Protein AF-A0A382QXK9-F1 (afdb_monomer)

Foldseek 3Di:
DDPVVVCVPDPLNVVLCVQLQLAV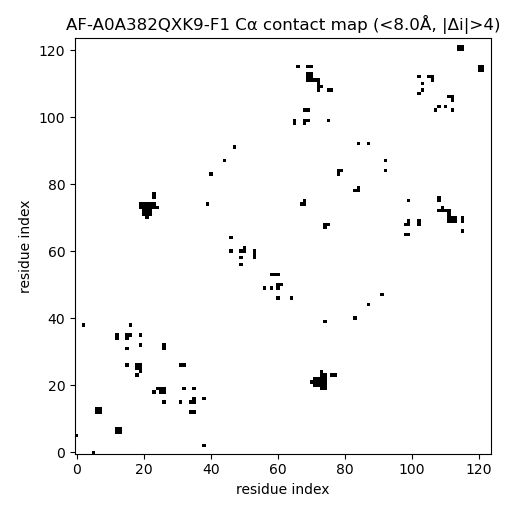VSQPDPVSVVSNCVSLLVLLVVLLVCVVCVVVVVDDSLLVLLLSCQAGLSSLVCLVPDPSLVVDDPVSSVSSVVSNVVSCVVQNSNGHRPCSVPPVSVPD

Mean predicted aligned error: 5.42 Å

Radius of gyration: 14.48 Å; Cα contacts (8 Å, |Δi|>4): 102; chains: 1; bounding box: 34×32×40 Å

Structure (mmCIF, N/CA/C/O backbone):
data_AF-A0A382QXK9-F1
#
_entry.id   AF-A0A382QXK9-F1
#
loop_
_atom_site.group_PDB
_atom_site.id
_atom_site.type_symbol
_atom_site.label_atom_id
_atom_site.label_alt_id
_atom_site.label_comp_id
_atom_site.label_asym_id
_atom_site.label_entity_id
_atom_site.label_seq_id
_atom_site.pdbx_PDB_ins_code
_atom_site.Cartn_x
_atom_site.Cartn_y
_atom_site.Cartn_z
_atom_site.occupancy
_atom_site.B_iso_or_equiv
_atom_site.auth_seq_id
_atom_site.auth_comp_id
_atom_site.auth_asym_id
_atom_site.auth_atom_id
_atom_site.pdbx_PDB_model_num
ATOM 1 N N . GLN A 1 1 ? 18.986 -5.996 10.032 1.00 47.38 1 GLN A N 1
ATOM 2 C CA . GLN A 1 1 ? 18.140 -7.117 10.486 1.00 47.38 1 GLN A CA 1
ATOM 3 C C . GLN A 1 1 ? 16.706 -6.719 10.207 1.00 47.38 1 GLN A C 1
ATOM 5 O O . GLN A 1 1 ? 16.279 -5.673 10.678 1.00 47.38 1 GLN A O 1
ATOM 10 N N . ASP A 1 2 ? 16.082 -7.480 9.312 1.00 58.91 2 ASP A N 1
ATOM 11 C CA . ASP A 1 2 ? 14.942 -7.109 8.471 1.00 58.91 2 ASP A CA 1
ATOM 12 C C . ASP A 1 2 ? 13.683 -6.706 9.229 1.00 58.91 2 ASP A C 1
ATOM 14 O O . ASP A 1 2 ? 13.216 -7.434 10.103 1.00 58.91 2 ASP A O 1
ATOM 18 N N . LEU A 1 3 ? 13.068 -5.601 8.805 1.00 59.59 3 LEU A N 1
ATOM 19 C CA . LEU A 1 3 ? 11.718 -5.230 9.222 1.00 59.59 3 LEU A CA 1
ATOM 20 C C . LEU A 1 3 ? 10.725 -6.371 8.955 1.00 59.59 3 LEU A C 1
ATOM 22 O O . LEU A 1 3 ? 9.893 -6.664 9.806 1.00 59.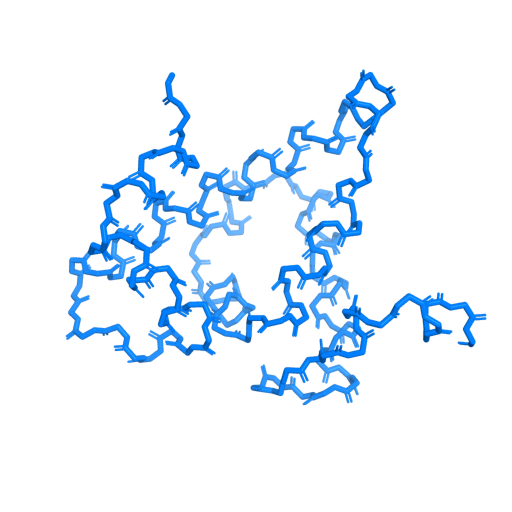59 3 LEU A O 1
ATOM 26 N N . ALA A 1 4 ? 10.875 -7.068 7.824 1.00 62.88 4 ALA A N 1
ATOM 27 C CA . ALA A 1 4 ? 10.088 -8.252 7.490 1.00 62.88 4 ALA A CA 1
ATOM 28 C C . ALA A 1 4 ? 10.255 -9.377 8.528 1.00 62.88 4 ALA A C 1
ATOM 30 O O . ALA A 1 4 ? 9.270 -9.972 8.954 1.00 62.88 4 ALA A O 1
ATOM 31 N N . VAL A 1 5 ? 11.480 -9.622 9.006 1.00 62.25 5 VAL A N 1
ATOM 32 C CA . VAL A 1 5 ? 11.772 -10.619 10.051 1.00 62.25 5 VAL A CA 1
ATOM 33 C C . VAL A 1 5 ? 11.240 -10.163 11.412 1.00 62.25 5 VAL A C 1
ATOM 35 O O . VAL A 1 5 ? 10.733 -10.978 12.178 1.00 62.25 5 VAL A O 1
ATOM 38 N N . ALA A 1 6 ? 11.310 -8.865 11.717 1.00 66.62 6 ALA A N 1
ATOM 39 C CA . ALA A 1 6 ? 10.755 -8.300 12.945 1.00 66.62 6 ALA A CA 1
ATOM 40 C C . ALA A 1 6 ? 9.218 -8.363 12.979 1.00 66.62 6 ALA A C 1
ATOM 42 O O . ALA A 1 6 ? 8.658 -8.649 14.033 1.00 66.62 6 ALA A O 1
ATOM 43 N N . VAL A 1 7 ? 8.544 -8.139 11.845 1.00 61.69 7 VAL A N 1
ATOM 44 C CA . VAL A 1 7 ? 7.085 -8.293 11.711 1.00 61.69 7 VAL A CA 1
ATOM 45 C C . VAL A 1 7 ? 6.689 -9.767 11.765 1.00 61.69 7 VAL A C 1
ATOM 47 O O . VAL A 1 7 ? 5.795 -10.120 12.524 1.00 61.69 7 VAL A O 1
ATOM 50 N N . ALA A 1 8 ? 7.376 -10.639 11.022 1.00 64.31 8 ALA A N 1
ATOM 51 C CA . ALA A 1 8 ? 7.063 -12.068 10.983 1.00 64.31 8 ALA A CA 1
ATOM 52 C C . ALA A 1 8 ? 7.251 -12.758 12.346 1.00 64.31 8 ALA A C 1
ATOM 54 O O . ALA A 1 8 ? 6.484 -13.651 12.695 1.00 64.31 8 ALA A O 1
ATOM 55 N N . ASN A 1 9 ? 8.237 -12.322 13.138 1.00 74.44 9 ASN A N 1
ATOM 56 C CA . ASN A 1 9 ? 8.515 -12.888 14.462 1.00 74.44 9 ASN A CA 1
ATOM 57 C C . ASN A 1 9 ? 7.802 -12.162 15.612 1.00 74.44 9 ASN A C 1
ATOM 59 O O . ASN A 1 9 ? 7.966 -12.549 16.769 1.00 74.44 9 ASN A O 1
ATOM 63 N N . ASN A 1 10 ? 7.025 -11.115 15.325 1.00 83.69 10 ASN A N 1
ATOM 64 C CA . ASN A 1 10 ? 6.228 -10.409 16.319 1.00 83.69 10 ASN A CA 1
ATOM 65 C C . ASN A 1 10 ? 4.745 -10.529 15.962 1.00 83.69 10 ASN A C 1
ATOM 67 O O . ASN A 1 10 ? 4.222 -9.766 15.152 1.00 83.69 10 ASN A O 1
ATOM 71 N N . THR A 1 11 ? 4.064 -11.476 16.609 1.00 84.31 11 THR A N 1
ATOM 72 C CA . THR A 1 11 ? 2.641 -11.766 16.384 1.00 84.31 11 THR A CA 1
ATOM 73 C C . THR A 1 11 ? 1.756 -10.525 16.525 1.00 84.31 11 THR A C 1
ATOM 75 O O . THR A 1 11 ? 0.827 -10.362 15.745 1.00 84.31 11 THR A O 1
ATOM 78 N N . GLU A 1 12 ? 2.069 -9.616 17.456 1.00 88.31 12 GLU A N 1
ATOM 79 C CA . GLU A 1 12 ? 1.321 -8.363 17.640 1.00 88.31 12 GLU A CA 1
ATOM 80 C C . GLU A 1 12 ? 1.480 -7.434 16.425 1.00 88.31 12 GLU A C 1
ATOM 82 O O . GLU A 1 12 ? 0.508 -6.862 15.941 1.00 88.31 12 GLU A O 1
ATOM 87 N N . LEU A 1 13 ? 2.699 -7.287 15.894 1.00 87.88 13 LEU A N 1
ATOM 88 C CA . LEU A 1 13 ? 2.933 -6.458 14.706 1.00 87.88 13 LEU A CA 1
ATOM 89 C C . LEU A 1 13 ? 2.346 -7.081 13.439 1.00 87.88 13 LEU A C 1
ATOM 91 O O . LEU A 1 13 ? 1.856 -6.350 12.580 1.00 87.88 13 LEU A O 1
ATOM 95 N N . SER A 1 14 ? 2.387 -8.409 13.328 1.00 87.75 14 SER A N 1
ATOM 96 C CA . SER A 1 14 ? 1.754 -9.140 12.230 1.00 87.75 14 SER A CA 1
ATOM 97 C C . SER A 1 14 ? 0.233 -8.952 12.238 1.00 87.75 14 SER A C 1
ATOM 99 O O . SER A 1 14 ? -0.333 -8.627 11.194 1.00 87.75 14 SER A O 1
ATOM 101 N N . ASP A 1 15 ? -0.405 -9.054 13.409 1.00 92.19 15 ASP A N 1
ATOM 102 C CA . ASP A 1 15 ? -1.842 -8.813 13.578 1.00 92.19 15 ASP A CA 1
ATOM 103 C C . ASP A 1 15 ? -2.224 -7.369 13.219 1.00 92.19 15 ASP A C 1
ATOM 105 O O . ASP A 1 15 ? -3.089 -7.152 12.372 1.00 92.19 15 ASP A O 1
ATOM 109 N N . ILE A 1 16 ? -1.503 -6.375 13.752 1.00 93.50 16 ILE A N 1
ATOM 110 C CA . ILE A 1 16 ? -1.729 -4.955 13.430 1.00 93.50 16 ILE A CA 1
ATOM 111 C C . ILE A 1 16 ? -1.605 -4.696 11.924 1.00 93.50 16 ILE A C 1
ATOM 113 O O . ILE A 1 16 ? -2.429 -3.980 11.354 1.00 93.50 16 ILE A O 1
ATOM 117 N N . ASN A 1 17 ? -0.579 -5.253 11.271 1.00 92.38 17 ASN A N 1
ATOM 118 C CA . ASN A 1 17 ? -0.374 -5.064 9.835 1.00 92.38 17 ASN A CA 1
ATOM 119 C C . ASN A 1 17 ? -1.480 -5.726 9.003 1.00 92.38 17 ASN A C 1
ATOM 121 O O . ASN A 1 17 ? -1.921 -5.141 8.017 1.00 92.38 17 ASN A O 1
ATOM 125 N N . SER A 1 18 ? -1.937 -6.913 9.411 1.00 92.62 18 SER A N 1
ATOM 126 C CA . SER A 1 18 ? -3.038 -7.623 8.757 1.00 92.62 18 SER A CA 1
ATOM 127 C C . SER A 1 18 ? -4.349 -6.844 8.882 1.00 92.62 18 SER A C 1
ATOM 129 O O . SER A 1 18 ? -4.933 -6.446 7.873 1.00 92.62 18 SER A O 1
ATOM 131 N N . ARG A 1 19 ? -4.765 -6.528 10.118 1.00 95.38 19 ARG A N 1
ATOM 132 C CA . ARG A 1 19 ? -6.015 -5.804 10.397 1.00 95.38 19 ARG A CA 1
ATOM 133 C C . ARG A 1 19 ? -6.027 -4.434 9.734 1.00 95.38 19 ARG A C 1
ATOM 135 O O . ARG A 1 19 ? -6.916 -4.155 8.941 1.00 95.38 19 ARG A O 1
ATOM 142 N N . GLY A 1 20 ? -4.990 -3.624 9.963 1.00 94.19 20 GLY A N 1
ATOM 143 C CA . GLY A 1 20 ? -4.881 -2.293 9.362 1.00 94.19 20 GLY A CA 1
ATOM 144 C C . GLY A 1 20 ? -4.746 -2.317 7.838 1.00 94.19 20 GLY A C 1
ATOM 145 O O . GLY A 1 20 ? -5.128 -1.356 7.172 1.00 94.19 20 GLY A O 1
ATOM 146 N N . GLY A 1 21 ? -4.219 -3.411 7.280 1.00 95.06 21 GLY A N 1
ATOM 147 C CA . GLY A 1 21 ? -4.135 -3.609 5.841 1.00 95.06 21 GLY A CA 1
ATOM 148 C C . GLY A 1 21 ? -5.498 -3.878 5.210 1.00 95.06 21 GLY A C 1
ATOM 149 O O . GLY A 1 21 ? -5.808 -3.304 4.170 1.00 95.06 21 GLY A O 1
ATOM 150 N N . HIS A 1 22 ? -6.330 -4.699 5.848 1.00 94.94 22 HIS A N 1
ATOM 151 C CA . HIS A 1 22 ? -7.692 -4.956 5.383 1.00 94.94 22 HIS A CA 1
ATOM 152 C C . HIS A 1 22 ? -8.624 -3.771 5.652 1.00 94.94 22 HIS A C 1
ATOM 154 O O . HIS A 1 22 ? -9.274 -3.299 4.725 1.00 94.94 22 HIS A O 1
ATOM 160 N N . ASP A 1 23 ? -8.627 -3.241 6.873 1.00 92.94 23 ASP A N 1
ATOM 161 C CA . ASP A 1 23 ? -9.409 -2.070 7.263 1.00 92.94 23 ASP A CA 1
ATOM 162 C C . ASP A 1 23 ? -8.645 -1.219 8.291 1.00 92.94 23 ASP A C 1
ATOM 164 O O . ASP A 1 23 ? -8.462 -1.585 9.452 1.00 92.94 23 ASP A O 1
ATOM 168 N N . PHE A 1 24 ? -8.227 -0.019 7.885 1.00 88.62 24 PHE A N 1
ATOM 169 C CA . PHE A 1 24 ? -7.535 0.914 8.776 1.00 88.62 24 PHE A CA 1
ATOM 170 C C . PHE A 1 24 ? -8.407 1.383 9.960 1.00 88.62 24 PHE A C 1
ATOM 172 O O . PHE A 1 24 ? -7.883 1.823 10.994 1.00 88.62 24 PHE A O 1
ATOM 179 N N . ALA A 1 25 ? -9.735 1.316 9.835 1.00 89.00 25 ALA A N 1
ATOM 180 C CA . ALA A 1 25 ? -10.647 1.634 10.927 1.00 89.00 25 ALA A CA 1
ATOM 181 C C . ALA A 1 25 ? -10.620 0.573 12.040 1.00 89.00 25 ALA A C 1
ATOM 183 O O . ALA A 1 25 ? -10.879 0.932 13.188 1.00 89.00 25 ALA A O 1
ATOM 184 N N . ASP A 1 26 ? -10.214 -0.666 11.737 1.00 92.06 26 ASP A N 1
ATOM 185 C CA . ASP A 1 26 ? -10.155 -1.777 12.695 1.00 92.06 26 ASP A CA 1
ATOM 186 C C . ASP A 1 26 ? -9.026 -1.616 13.735 1.00 92.06 26 ASP A C 1
ATOM 188 O O . ASP A 1 26 ? -9.025 -2.268 14.778 1.00 92.06 26 ASP A O 1
ATOM 192 N N . LEU A 1 27 ? -8.068 -0.703 13.519 1.00 91.38 27 LEU A N 1
ATOM 193 C CA . LEU A 1 27 ? -7.010 -0.409 14.494 1.00 91.38 27 LEU A CA 1
ATOM 194 C C . LEU A 1 27 ? -7.577 0.261 15.760 1.00 91.38 27 LEU A C 1
ATOM 196 O O . LEU A 1 27 ? -8.084 1.391 15.719 1.00 91.38 27 LEU A O 1
ATOM 200 N N . ASN A 1 28 ? -7.417 -0.415 16.905 1.00 86.88 28 ASN A N 1
ATOM 201 C CA . ASN A 1 28 ? -8.175 -0.168 18.140 1.00 86.88 28 ASN A CA 1
ATOM 202 C C . ASN A 1 28 ? -7.764 1.114 18.874 1.00 86.88 28 ASN A C 1
ATOM 204 O O . ASN A 1 28 ? -8.499 1.623 19.721 1.00 86.88 28 ASN A O 1
ATOM 208 N N . ASN A 1 29 ? -6.547 1.607 18.634 1.00 90.38 29 ASN A N 1
ATOM 209 C CA . ASN A 1 29 ? -5.979 2.728 19.377 1.00 90.38 29 ASN A CA 1
ATOM 210 C C . ASN A 1 29 ? -4.855 3.436 18.602 1.00 90.38 29 ASN A C 1
ATOM 212 O O . ASN A 1 29 ? -4.362 2.968 17.575 1.00 90.38 29 ASN A O 1
ATOM 216 N N . GLN A 1 30 ? -4.414 4.580 19.132 1.00 89.12 30 GLN A N 1
ATOM 217 C CA . GLN A 1 30 ? -3.369 5.395 18.512 1.00 89.12 30 GLN A CA 1
ATOM 218 C C . GLN A 1 30 ? -2.004 4.688 18.440 1.00 89.12 30 GLN A C 1
ATOM 220 O O . GLN A 1 30 ? -1.237 4.944 17.515 1.00 89.12 30 GLN A O 1
ATOM 225 N N . SER A 1 31 ? -1.690 3.794 19.383 1.00 92.00 31 SER A N 1
ATOM 226 C CA . SER A 1 31 ? -0.430 3.035 19.375 1.00 92.00 31 SER A CA 1
ATOM 227 C C . SER A 1 31 ? -0.375 2.070 18.188 1.00 92.00 31 SER A C 1
ATOM 229 O O . SER A 1 31 ? 0.619 2.051 17.461 1.00 92.00 31 SER A O 1
ATOM 231 N N . GLU A 1 32 ? -1.462 1.338 17.926 1.00 93.75 32 GLU A N 1
ATOM 232 C CA . GLU A 1 32 ? -1.589 0.463 16.751 1.00 93.75 32 GLU A CA 1
ATOM 233 C C . GLU A 1 32 ? -1.469 1.259 15.449 1.00 93.75 32 GLU A C 1
ATOM 235 O O . GLU A 1 32 ? -0.690 0.885 14.573 1.00 93.75 32 GLU A O 1
ATOM 240 N N . ARG A 1 33 ? -2.140 2.416 15.354 1.00 91.19 33 ARG A N 1
ATOM 241 C CA . ARG A 1 33 ? -2.048 3.311 14.185 1.00 91.19 33 ARG A CA 1
ATOM 242 C C . ARG A 1 33 ? -0.623 3.811 13.942 1.00 91.19 33 ARG A C 1
ATOM 244 O O . ARG A 1 33 ? -0.177 3.850 12.799 1.00 91.19 33 ARG A O 1
ATOM 251 N N . ILE A 1 34 ? 0.119 4.159 14.997 1.00 90.31 34 ILE A N 1
ATOM 252 C CA . ILE A 1 34 ? 1.531 4.568 14.889 1.00 90.31 34 ILE A CA 1
ATOM 253 C C . ILE A 1 34 ? 2.405 3.403 14.415 1.00 90.31 34 ILE A C 1
ATOM 255 O O . ILE A 1 34 ? 3.288 3.605 13.578 1.00 90.31 34 ILE A O 1
ATOM 259 N N . ARG A 1 35 ? 2.186 2.194 14.943 1.00 91.75 35 ARG A N 1
ATOM 260 C CA . ARG A 1 35 ? 2.928 0.995 14.526 1.00 91.75 35 ARG A CA 1
ATOM 261 C C . ARG A 1 35 ? 2.649 0.671 13.061 1.00 91.75 35 ARG A C 1
ATOM 263 O O . ARG A 1 35 ? 3.603 0.538 12.302 1.00 91.75 35 ARG A O 1
ATOM 270 N N . PHE A 1 36 ? 1.380 0.654 12.658 1.00 93.75 36 PHE A N 1
ATOM 271 C CA . PHE A 1 36 ? 0.971 0.468 11.267 1.00 93.75 36 PHE A CA 1
ATOM 272 C C . PHE A 1 36 ? 1.607 1.514 10.345 1.00 93.75 36 PHE A C 1
ATOM 274 O O . PHE A 1 36 ? 2.243 1.147 9.363 1.00 93.75 36 PHE A O 1
ATOM 281 N N . ASN A 1 37 ? 1.540 2.802 10.710 1.00 91.88 37 ASN A N 1
ATOM 282 C CA . ASN A 1 37 ? 2.170 3.881 9.946 1.00 91.88 37 ASN A CA 1
ATOM 283 C C . ASN A 1 37 ? 3.671 3.634 9.739 1.00 91.88 37 ASN A C 1
ATOM 285 O O . ASN A 1 37 ? 4.162 3.722 8.623 1.00 91.88 37 ASN A O 1
ATOM 289 N N . ARG A 1 38 ? 4.411 3.276 10.796 1.00 90.38 38 ARG A N 1
ATOM 290 C CA . ARG A 1 38 ? 5.855 3.005 10.682 1.00 90.38 38 ARG A CA 1
ATOM 291 C C . ARG A 1 38 ? 6.159 1.832 9.751 1.00 90.38 38 ARG A C 1
ATOM 293 O O . ARG A 1 38 ? 7.115 1.918 8.985 1.00 90.38 38 ARG A O 1
ATOM 300 N N . LEU A 1 39 ? 5.366 0.762 9.821 1.00 91.25 39 LEU A N 1
ATOM 301 C CA . LEU A 1 39 ? 5.511 -0.397 8.936 1.00 91.25 39 LEU A CA 1
ATOM 302 C C . LEU A 1 39 ? 5.229 -0.012 7.484 1.00 91.25 39 LEU A C 1
ATOM 304 O O . LEU A 1 39 ? 6.063 -0.245 6.614 1.00 91.25 39 LEU A O 1
ATOM 308 N N . PHE A 1 40 ? 4.095 0.643 7.250 1.00 93.88 40 PHE A N 1
ATOM 309 C CA . PHE A 1 40 ? 3.680 1.070 5.923 1.00 93.88 40 PHE A CA 1
ATOM 310 C C . PHE A 1 40 ? 4.659 2.085 5.313 1.00 93.88 40 PHE A C 1
ATOM 312 O O . PHE A 1 40 ? 5.038 1.964 4.154 1.00 93.88 40 PHE A O 1
ATOM 319 N N . ALA A 1 41 ? 5.159 3.039 6.102 1.00 91.81 41 ALA A N 1
ATOM 320 C CA . ALA A 1 41 ? 6.152 4.015 5.656 1.00 91.81 41 ALA A CA 1
ATOM 321 C C . ALA A 1 41 ? 7.470 3.383 5.216 1.00 91.81 41 ALA A C 1
ATOM 323 O O . ALA A 1 41 ? 8.048 3.782 4.200 1.00 91.81 41 ALA A O 1
ATOM 324 N N . ALA A 1 42 ? 7.929 2.376 5.952 1.00 90.50 42 ALA A N 1
ATOM 325 C CA . ALA A 1 42 ? 9.102 1.621 5.555 1.00 90.50 42 ALA A CA 1
ATOM 326 C C . ALA A 1 42 ? 8.845 0.792 4.285 1.00 90.50 42 ALA A C 1
ATOM 328 O O . ALA A 1 42 ? 9.700 0.781 3.406 1.00 90.50 42 ALA A O 1
ATOM 329 N N . GLU A 1 43 ? 7.673 0.163 4.146 1.00 91.69 43 GLU A N 1
ATOM 330 C CA . GLU A 1 43 ? 7.292 -0.580 2.934 1.00 91.69 43 GLU A CA 1
ATOM 331 C C . GLU A 1 43 ? 7.271 0.320 1.690 1.00 91.69 43 GLU A C 1
ATOM 333 O O . GLU A 1 43 ? 7.853 -0.037 0.665 1.00 91.69 43 GLU A O 1
ATOM 338 N N . MET A 1 44 ? 6.685 1.516 1.789 1.00 94.00 44 MET A N 1
ATOM 339 C CA . MET A 1 44 ? 6.654 2.478 0.681 1.00 94.00 44 MET A CA 1
ATOM 340 C C . MET A 1 44 ? 8.052 2.985 0.318 1.00 94.00 44 MET A C 1
ATOM 342 O O . MET A 1 44 ? 8.394 3.057 -0.859 1.00 94.00 44 MET A O 1
ATOM 346 N N . SER A 1 45 ? 8.888 3.275 1.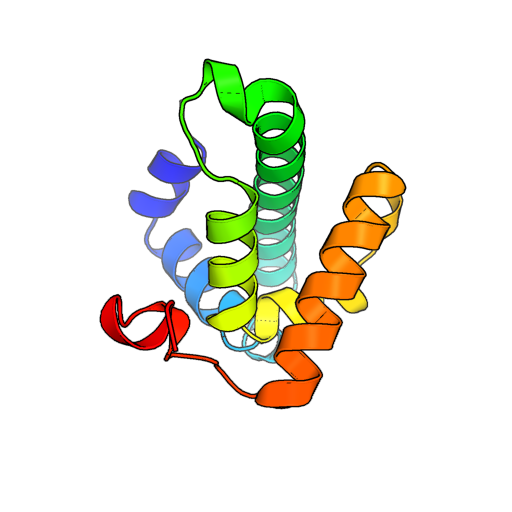320 1.00 91.19 45 SER A N 1
ATOM 347 C CA . SER A 1 45 ? 10.274 3.706 1.091 1.00 91.19 45 SER A CA 1
ATOM 348 C C . SER A 1 45 ? 11.103 2.610 0.415 1.00 91.19 45 SER A C 1
ATOM 350 O O . SER A 1 45 ? 11.843 2.879 -0.528 1.00 91.19 45 SER A O 1
ATOM 352 N N . LEU A 1 46 ? 10.955 1.359 0.864 1.00 90.25 46 LEU A N 1
ATOM 353 C CA . LEU A 1 46 ? 11.619 0.204 0.256 1.00 90.25 46 LEU A CA 1
ATOM 354 C C . LEU A 1 46 ? 11.111 -0.059 -1.162 1.00 90.25 46 LEU A C 1
ATOM 356 O O . LEU A 1 46 ? 11.913 -0.390 -2.027 1.00 90.25 46 LEU A O 1
ATOM 360 N N . SER A 1 47 ? 9.815 0.130 -1.411 1.00 91.94 47 SER A N 1
ATOM 361 C CA . SER A 1 47 ? 9.234 -0.011 -2.748 1.00 91.94 47 SER A CA 1
ATOM 362 C C . SER A 1 47 ? 9.783 1.040 -3.710 1.00 91.94 47 SER A C 1
ATOM 364 O O . SER A 1 47 ? 10.124 0.696 -4.837 1.00 91.94 47 SER A O 1
ATOM 366 N N . ASN A 1 48 ? 9.949 2.290 -3.263 1.00 92.00 48 ASN A N 1
ATOM 367 C CA . ASN A 1 48 ? 10.606 3.326 -4.062 1.00 92.00 48 ASN A CA 1
ATOM 368 C C . ASN A 1 48 ? 12.051 2.939 -4.412 1.00 92.00 48 ASN A C 1
ATOM 370 O O . ASN A 1 48 ? 12.429 2.949 -5.578 1.00 92.00 48 ASN A O 1
ATOM 374 N N . ILE A 1 49 ? 12.840 2.517 -3.417 1.00 90.38 49 ILE A N 1
ATOM 375 C CA . ILE A 1 49 ? 14.219 2.056 -3.648 1.00 90.38 49 ILE A CA 1
ATOM 376 C C . ILE A 1 49 ? 14.230 0.861 -4.613 1.00 90.38 49 ILE A C 1
ATOM 378 O O . ILE A 1 49 ? 15.042 0.808 -5.530 1.00 90.38 49 ILE A O 1
ATOM 382 N N . ALA A 1 50 ? 13.320 -0.098 -4.449 1.00 89.12 50 ALA A N 1
ATOM 383 C CA . ALA A 1 50 ? 13.249 -1.260 -5.326 1.00 89.12 50 ALA A CA 1
ATOM 384 C C . ALA A 1 50 ? 12.929 -0.877 -6.779 1.00 89.12 50 ALA A C 1
ATOM 386 O O . ALA A 1 50 ? 13.444 -1.531 -7.680 1.00 89.12 50 ALA A O 1
ATOM 387 N N . GLN A 1 51 ? 12.150 0.185 -7.019 1.00 88.25 51 GLN A N 1
ATOM 388 C CA . GLN A 1 51 ? 11.933 0.719 -8.369 1.00 88.25 51 GLN A CA 1
ATOM 389 C C . GLN A 1 51 ? 13.216 1.281 -8.988 1.00 88.25 51 GLN A C 1
ATOM 391 O O . GLN A 1 51 ? 13.485 1.017 -10.156 1.00 88.25 51 GLN A O 1
ATOM 396 N N . GLU A 1 52 ? 14.044 1.981 -8.213 1.00 87.94 52 GLU A N 1
ATOM 397 C CA . GLU A 1 52 ? 15.323 2.530 -8.694 1.00 87.94 52 GLU A CA 1
ATOM 398 C C . GLU A 1 52 ? 16.355 1.438 -9.037 1.00 87.94 52 GLU A C 1
ATOM 400 O O . GLU A 1 52 ? 17.223 1.643 -9.886 1.00 87.94 52 GLU A O 1
ATOM 405 N N . TYR A 1 53 ? 16.258 0.265 -8.401 1.00 87.62 53 TYR A N 1
ATOM 406 C CA . TYR A 1 53 ? 17.216 -0.839 -8.542 1.00 87.62 53 TYR A CA 1
ATOM 407 C C 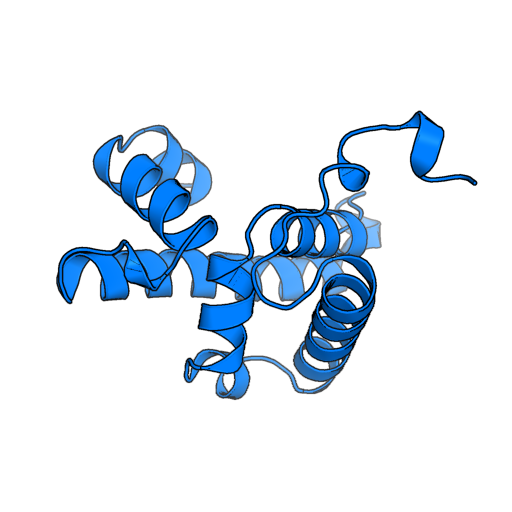. TYR A 1 53 ? 16.602 -2.132 -9.102 1.00 87.62 53 TYR A C 1
ATOM 409 O O . TYR A 1 53 ? 17.194 -3.201 -8.938 1.00 87.62 53 TYR A O 1
ATOM 417 N N . ALA A 1 54 ? 15.443 -2.064 -9.762 1.00 86.06 54 ALA A N 1
ATOM 418 C CA . ALA A 1 54 ? 14.680 -3.241 -10.194 1.00 86.06 54 ALA A CA 1
ATOM 419 C C . ALA A 1 54 ? 15.519 -4.220 -11.037 1.00 86.06 54 ALA A C 1
ATOM 421 O O . ALA A 1 54 ? 15.563 -5.417 -10.739 1.00 86.06 54 ALA A O 1
ATOM 422 N N . ASP A 1 55 ? 16.273 -3.693 -12.009 1.00 84.31 55 ASP A N 1
ATOM 423 C CA . ASP A 1 55 ? 17.157 -4.475 -12.885 1.00 84.31 55 ASP A CA 1
ATOM 424 C C . ASP A 1 55 ? 18.249 -5.216 -12.107 1.00 84.31 55 ASP A C 1
ATOM 426 O O . ASP A 1 55 ? 18.564 -6.369 -12.402 1.00 84.31 55 ASP A O 1
ATOM 430 N N . LEU A 1 56 ? 18.821 -4.554 -11.098 1.00 88.62 56 LEU A N 1
ATOM 431 C CA . LEU A 1 56 ? 19.890 -5.105 -10.269 1.00 88.62 56 LEU A CA 1
ATOM 432 C C . LEU A 1 56 ? 19.362 -6.162 -9.294 1.00 88.62 56 LEU A C 1
ATOM 434 O O . LEU A 1 56 ? 20.041 -7.146 -9.012 1.00 88.62 56 LEU A O 1
ATOM 438 N N . LEU A 1 57 ? 18.169 -5.933 -8.748 1.00 80.94 57 LEU A N 1
ATOM 439 C CA . LEU A 1 57 ? 17.543 -6.809 -7.763 1.00 80.94 57 LEU A CA 1
ATOM 440 C C . LEU A 1 57 ? 16.819 -7.996 -8.410 1.00 80.94 57 LEU A C 1
ATOM 442 O O . LEU A 1 57 ? 16.467 -8.935 -7.700 1.00 80.94 57 LEU A O 1
ATOM 446 N N . HIS A 1 58 ? 16.619 -7.971 -9.732 1.00 84.88 58 HIS A N 1
ATOM 447 C CA . HIS A 1 58 ? 15.831 -8.960 -10.470 1.00 84.88 58 HIS A CA 1
ATOM 448 C C . HIS A 1 58 ? 14.433 -9.160 -9.862 1.00 84.88 58 HIS A C 1
ATOM 450 O O . HIS A 1 58 ? 13.942 -10.283 -9.739 1.00 84.88 58 HIS A O 1
ATOM 456 N N . VAL A 1 59 ? 13.803 -8.055 -9.456 1.00 83.06 59 VAL A N 1
ATOM 457 C CA . VAL A 1 59 ? 12.447 -8.030 -8.895 1.00 83.06 59 VAL A CA 1
ATOM 458 C C . VAL A 1 59 ? 11.540 -7.161 -9.752 1.00 83.06 59 VAL A C 1
ATOM 460 O O . VAL A 1 59 ? 12.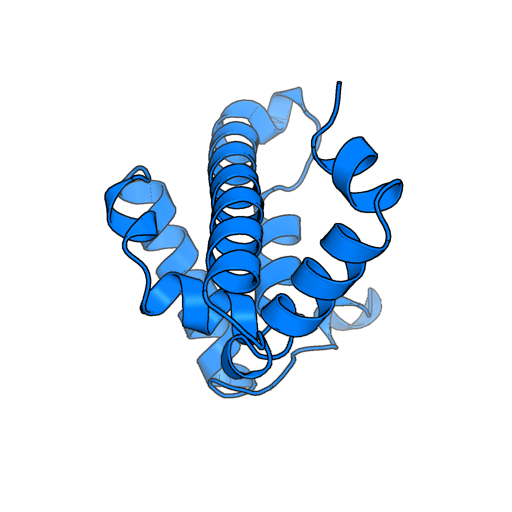006 -6.240 -10.416 1.00 83.06 59 VAL A O 1
ATOM 463 N N . ASP A 1 60 ? 10.240 -7.441 -9.697 1.00 88.62 60 ASP A N 1
ATOM 464 C CA . ASP A 1 60 ? 9.200 -6.581 -10.257 1.00 88.62 60 ASP A CA 1
ATOM 465 C C . ASP A 1 60 ? 8.523 -5.802 -9.109 1.00 88.62 60 ASP A C 1
ATOM 467 O O . ASP A 1 60 ? 7.582 -6.300 -8.474 1.00 88.62 60 ASP A O 1
ATOM 471 N N . PRO A 1 61 ? 9.044 -4.610 -8.761 1.00 87.88 61 PRO A N 1
ATOM 472 C CA . PRO A 1 61 ? 8.524 -3.820 -7.650 1.00 87.88 61 PRO A CA 1
ATOM 473 C C . PRO A 1 61 ? 7.138 -3.246 -7.953 1.00 87.88 61 PRO A C 1
ATOM 475 O O . PRO A 1 61 ? 6.360 -3.023 -7.025 1.00 87.88 61 PRO A O 1
ATOM 478 N N . ASP A 1 62 ? 6.809 -3.039 -9.230 1.00 91.12 62 ASP A N 1
ATOM 479 C CA . ASP A 1 62 ? 5.503 -2.539 -9.648 1.00 91.12 62 ASP A CA 1
ATOM 480 C C . ASP A 1 62 ? 4.429 -3.601 -9.413 1.00 91.12 62 ASP A C 1
ATOM 482 O O . ASP A 1 62 ? 3.396 -3.313 -8.801 1.00 91.12 62 ASP A O 1
ATOM 486 N N . LEU A 1 63 ? 4.702 -4.851 -9.791 1.00 90.62 63 LEU A N 1
ATOM 487 C CA . LEU A 1 63 ? 3.817 -5.975 -9.505 1.00 90.62 63 LEU A CA 1
ATOM 488 C C . LEU A 1 63 ? 3.614 -6.182 -7.999 1.00 90.62 63 LEU A C 1
ATOM 490 O O . LEU A 1 63 ? 2.479 -6.379 -7.553 1.00 90.62 63 LEU A O 1
ATOM 494 N N . ALA A 1 64 ? 4.690 -6.136 -7.208 1.00 90.31 64 ALA A N 1
ATOM 495 C CA . ALA A 1 64 ? 4.609 -6.313 -5.758 1.00 90.31 64 ALA A CA 1
ATOM 496 C C . ALA A 1 64 ? 3.747 -5.221 -5.102 1.00 90.31 64 ALA A C 1
ATOM 498 O O . ALA A 1 64 ? 2.857 -5.520 -4.300 1.00 90.31 64 ALA A O 1
ATOM 499 N N . LEU A 1 65 ? 3.964 -3.962 -5.490 1.00 93.44 65 LEU A N 1
ATOM 500 C CA . LEU A 1 65 ? 3.242 -2.819 -4.944 1.00 93.44 65 LEU A CA 1
ATOM 501 C C . LEU A 1 65 ? 1.767 -2.808 -5.373 1.00 93.44 65 LEU A C 1
ATOM 503 O O . LEU A 1 65 ? 0.885 -2.621 -4.534 1.00 93.44 65 LEU A O 1
ATOM 507 N N . ARG A 1 66 ? 1.479 -3.092 -6.651 1.00 95.12 66 ARG A N 1
ATOM 508 C CA . ARG A 1 66 ? 0.103 -3.250 -7.155 1.00 95.12 66 ARG A CA 1
ATOM 509 C C . ARG A 1 66 ? -0.635 -4.369 -6.423 1.00 95.12 66 ARG A C 1
ATOM 511 O O . ARG A 1 66 ? -1.757 -4.160 -5.973 1.00 95.12 66 ARG A O 1
ATOM 518 N N . THR A 1 67 ? 0.012 -5.520 -6.230 1.00 94.00 67 THR A N 1
ATOM 519 C CA . THR A 1 67 ? -0.562 -6.656 -5.484 1.00 94.00 67 THR A CA 1
ATOM 520 C C . THR A 1 67 ? -0.881 -6.267 -4.038 1.00 94.00 67 THR A C 1
ATOM 522 O O . THR A 1 67 ? -1.955 -6.586 -3.532 1.00 94.00 67 THR A O 1
ATOM 525 N N . SER A 1 68 ? 0.023 -5.534 -3.382 1.00 94.25 68 SER A N 1
ATOM 526 C CA . SER A 1 68 ? -0.179 -5.016 -2.025 1.00 94.25 68 SER A CA 1
AT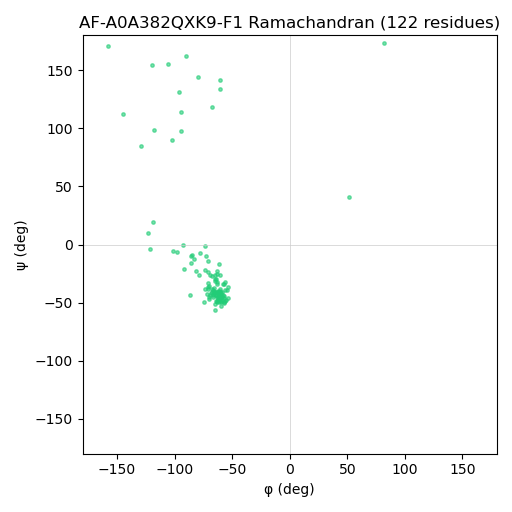OM 527 C C . SER A 1 68 ? -1.434 -4.138 -1.940 1.00 94.25 68 SER A C 1
ATOM 529 O O . SER A 1 68 ? -2.306 -4.379 -1.107 1.00 94.25 68 SER A O 1
ATOM 531 N N . PHE A 1 69 ? -1.598 -3.170 -2.845 1.00 96.94 69 PHE A N 1
ATOM 532 C CA . PHE A 1 69 ? -2.778 -2.299 -2.840 1.00 96.94 69 PHE A CA 1
ATOM 533 C C . PHE A 1 69 ? -4.075 -2.999 -3.262 1.00 96.94 69 PHE A C 1
ATOM 535 O O . PHE A 1 69 ? -5.137 -2.673 -2.726 1.00 96.94 69 PHE A O 1
ATOM 542 N N . ALA A 1 70 ? -3.993 -3.972 -4.171 1.00 96.56 70 ALA A N 1
ATOM 543 C CA . ALA A 1 70 ? -5.128 -4.772 -4.626 1.00 96.56 70 ALA A CA 1
ATOM 544 C C . ALA A 1 70 ? -5.728 -5.614 -3.492 1.00 96.56 70 ALA A C 1
ATOM 546 O O . ALA A 1 70 ? -6.947 -5.657 -3.313 1.00 96.56 70 ALA A O 1
ATOM 547 N N . LEU A 1 71 ? -4.869 -6.240 -2.683 1.00 95.75 71 LEU A N 1
ATOM 548 C CA . LEU A 1 71 ? -5.292 -7.144 -1.614 1.00 95.75 71 LEU A CA 1
ATOM 549 C C . LEU A 1 71 ? -5.724 -6.426 -0.329 1.00 95.75 71 LEU A C 1
ATOM 551 O O . LEU A 1 71 ? -6.469 -6.997 0.465 1.00 95.75 71 LEU A O 1
ATOM 555 N N . PHE A 1 72 ? -5.262 -5.195 -0.110 1.00 96.69 72 PHE A N 1
ATOM 556 C CA . PHE A 1 72 ? -5.367 -4.526 1.186 1.00 96.69 72 PHE A CA 1
ATOM 557 C C . PHE A 1 72 ? -5.982 -3.114 1.055 1.00 96.69 72 PHE A C 1
ATOM 559 O O . PHE A 1 72 ? -5.248 -2.122 0.968 1.00 96.69 72 PHE A O 1
ATOM 566 N N . PRO A 1 73 ? -7.328 -2.986 1.040 1.00 97.00 73 PRO A N 1
ATOM 567 C CA . PRO A 1 73 ? -8.024 -1.693 0.945 1.00 97.00 73 PRO A CA 1
ATOM 568 C C . PRO A 1 73 ? -7.634 -0.691 2.040 1.00 97.00 73 PRO A C 1
ATOM 570 O O . PRO A 1 73 ? -7.417 0.489 1.757 1.00 97.00 73 PRO A O 1
ATOM 573 N N . GLY A 1 74 ? -7.439 -1.154 3.277 1.00 96.50 74 GLY A N 1
ATOM 574 C CA . GLY A 1 74 ? -6.952 -0.332 4.386 1.00 96.50 74 GLY A CA 1
ATOM 575 C C . GLY A 1 74 ? -5.614 0.361 4.100 1.00 96.50 74 GLY A C 1
ATOM 576 O O . GLY A 1 74 ? -5.423 1.506 4.515 1.00 96.50 74 GLY A O 1
ATOM 577 N N . ARG A 1 75 ? -4.721 -0.255 3.307 1.00 96.19 75 ARG A N 1
ATOM 578 C CA . ARG A 1 75 ? -3.467 0.384 2.855 1.00 96.19 75 ARG A CA 1
ATOM 579 C C . ARG A 1 75 ? -3.718 1.533 1.886 1.00 96.19 75 ARG A C 1
ATOM 581 O O . ARG A 1 75 ? -3.085 2.577 2.027 1.00 96.19 75 ARG A O 1
ATOM 588 N N . ARG A 1 76 ? -4.655 1.377 0.942 1.00 96.12 76 ARG A N 1
ATOM 589 C CA . ARG A 1 76 ? -5.046 2.449 0.005 1.00 96.12 76 ARG A CA 1
ATOM 590 C C . ARG A 1 76 ? -5.648 3.628 0.753 1.00 96.12 76 ARG A C 1
ATOM 592 O O . ARG A 1 76 ? -5.199 4.760 0.588 1.00 96.12 76 ARG A O 1
ATOM 599 N N . LYS A 1 77 ? -6.603 3.355 1.645 1.00 94.69 77 LYS A N 1
ATOM 600 C CA . LYS A 1 77 ? -7.225 4.377 2.494 1.00 94.69 77 LYS A CA 1
ATOM 601 C C . LYS A 1 77 ? -6.188 5.119 3.334 1.00 94.69 77 LYS A C 1
ATOM 603 O O . LYS A 1 77 ? -6.125 6.346 3.295 1.00 94.69 77 LYS A O 1
ATOM 608 N N . PHE A 1 78 ? -5.319 4.381 4.027 1.00 93.94 78 PHE A N 1
ATOM 609 C CA . PHE A 1 78 ? -4.262 4.981 4.834 1.00 93.94 78 PHE A CA 1
ATOM 610 C C . PHE A 1 78 ? -3.282 5.809 3.995 1.00 93.94 78 PHE A C 1
ATOM 612 O O . PHE A 1 78 ? -2.897 6.903 4.405 1.00 93.94 78 PHE A O 1
ATOM 619 N N . TYR A 1 79 ? -2.895 5.331 2.813 1.00 95.19 79 TYR A N 1
ATOM 620 C CA . TYR A 1 79 ? -2.054 6.092 1.894 1.00 95.19 79 TYR A CA 1
ATOM 621 C C . TYR A 1 79 ? -2.713 7.418 1.486 1.00 95.19 79 TYR A C 1
ATOM 623 O O . TYR A 1 79 ? -2.075 8.462 1.609 1.00 95.19 79 TYR A O 1
ATOM 631 N N . LYS A 1 80 ? -3.993 7.396 1.076 1.00 93.62 80 LYS A N 1
ATOM 632 C CA . LYS A 1 80 ? -4.747 8.595 0.660 1.00 93.62 80 LYS A CA 1
ATOM 633 C C . LYS A 1 80 ? -4.899 9.622 1.792 1.00 93.62 80 LYS A C 1
ATOM 635 O O . LYS A 1 80 ? -4.793 10.820 1.534 1.00 93.62 80 LYS A O 1
ATOM 640 N N . GLU A 1 81 ? -5.141 9.164 3.022 1.00 90.38 81 GLU A N 1
ATOM 641 C CA . GLU A 1 81 ? -5.468 10.021 4.174 1.00 90.38 81 GLU A CA 1
ATOM 642 C C . GLU A 1 81 ? -4.252 10.459 5.011 1.00 90.38 81 GLU A C 1
ATOM 644 O O . GLU A 1 81 ? -4.331 11.442 5.752 1.00 90.38 81 GLU A O 1
ATOM 649 N N . SER A 1 82 ? -3.128 9.741 4.942 1.00 86.38 82 SER A N 1
ATOM 650 C CA . SER A 1 82 ? -1.958 10.025 5.778 1.00 86.38 82 SER A CA 1
ATOM 651 C C . SER A 1 82 ? -0.975 11.005 5.136 1.00 86.38 82 SER A C 1
ATOM 653 O O . SER A 1 82 ? -0.937 11.224 3.928 1.00 86.38 82 SER A O 1
ATOM 655 N N . LEU A 1 83 ? -0.101 11.580 5.968 1.00 89.19 83 LEU A N 1
ATOM 656 C CA . LEU A 1 83 ? 0.943 12.508 5.519 1.00 89.19 83 LEU A CA 1
ATOM 657 C C . LEU A 1 83 ? 2.108 11.821 4.786 1.00 89.19 83 LEU A C 1
ATOM 659 O O . LEU A 1 83 ? 3.031 12.506 4.348 1.00 89.19 83 LEU A O 1
ATOM 663 N N . ILE A 1 84 ? 2.084 10.491 4.645 1.00 88.75 84 ILE A N 1
ATOM 664 C CA . ILE A 1 84 ? 3.173 9.729 4.023 1.00 88.75 84 ILE A CA 1
ATOM 665 C C . ILE A 1 84 ? 3.453 10.184 2.587 1.00 88.75 84 ILE A C 1
ATOM 667 O O . ILE A 1 84 ? 4.611 10.236 2.179 1.00 88.75 84 ILE A O 1
ATOM 671 N N . ARG A 1 85 ? 2.416 10.595 1.848 1.00 90.25 85 ARG A N 1
ATOM 672 C CA . ARG A 1 85 ? 2.523 11.068 0.460 1.00 90.25 85 ARG A CA 1
ATOM 673 C C . ARG A 1 85 ? 3.488 12.244 0.324 1.00 90.25 85 ARG A C 1
ATOM 675 O O . ARG A 1 85 ? 4.227 12.313 -0.644 1.00 90.25 85 ARG A O 1
ATOM 682 N N . PHE A 1 86 ? 3.560 13.111 1.334 1.00 89.38 86 PHE A N 1
ATOM 683 C CA . PHE A 1 86 ? 4.471 14.262 1.348 1.00 89.38 86 PHE A CA 1
ATOM 684 C C . PHE A 1 86 ? 5.924 13.903 1.683 1.00 89.38 86 PHE A C 1
ATOM 686 O O . PHE A 1 86 ? 6.796 14.767 1.630 1.00 89.38 86 PHE A O 1
ATOM 693 N N . THR A 1 87 ? 6.187 12.655 2.073 1.00 89.44 87 THR A N 1
ATOM 694 C CA . THR A 1 87 ? 7.529 12.163 2.426 1.00 89.44 87 THR A CA 1
ATOM 695 C C . THR A 1 87 ? 8.178 11.347 1.309 1.00 89.44 87 THR A C 1
ATOM 697 O O . THR A 1 87 ? 9.335 10.956 1.437 1.00 89.44 87 THR A O 1
ATOM 700 N N . LEU A 1 88 ? 7.439 11.090 0.227 1.00 92.50 88 LEU A N 1
ATOM 701 C CA . LEU A 1 88 ? 7.853 10.262 -0.900 1.00 92.50 88 LEU A CA 1
ATOM 702 C C . LEU A 1 88 ? 8.194 11.136 -2.124 1.00 92.50 88 LEU A C 1
ATOM 704 O O . LEU A 1 88 ? 7.670 12.247 -2.238 1.00 92.50 88 LEU A O 1
ATOM 708 N N . PRO A 1 89 ? 9.045 10.659 -3.053 1.00 94.38 89 PRO A N 1
ATOM 709 C CA . PRO A 1 89 ? 9.314 11.360 -4.309 1.00 94.38 89 PRO A CA 1
ATOM 710 C C . PRO A 1 89 ? 8.046 11.537 -5.156 1.00 94.38 89 PRO A C 1
ATOM 712 O O . PRO A 1 89 ? 7.230 10.621 -5.240 1.00 94.38 89 PRO A O 1
ATOM 715 N N . SER A 1 90 ? 7.898 12.687 -5.821 1.00 94.44 90 SER A N 1
ATOM 716 C CA . SER A 1 90 ? 6.686 13.013 -6.592 1.00 94.44 90 SER A CA 1
ATOM 717 C C . SER A 1 90 ? 6.372 11.992 -7.686 1.00 94.44 90 SER A C 1
ATOM 719 O O . SER A 1 90 ? 5.232 11.562 -7.792 1.00 94.44 90 SER A O 1
ATOM 721 N N . GLU A 1 91 ? 7.380 11.544 -8.441 1.00 93.69 91 GLU A N 1
ATOM 722 C CA . GLU A 1 91 ? 7.202 10.546 -9.511 1.00 93.69 91 GLU A CA 1
ATOM 723 C C . GLU A 1 91 ? 6.661 9.213 -8.964 1.00 93.69 91 GLU A C 1
ATOM 725 O O . GLU A 1 91 ? 5.794 8.578 -9.563 1.00 93.69 91 GLU A O 1
ATOM 730 N N . PHE A 1 92 ? 7.119 8.809 -7.776 1.00 94.69 92 PHE A N 1
ATOM 731 C CA . PHE A 1 92 ? 6.621 7.613 -7.103 1.00 94.69 92 PHE A CA 1
ATOM 732 C C . PHE A 1 92 ? 5.191 7.805 -6.584 1.00 94.69 92 PHE A C 1
ATOM 734 O O . PHE A 1 92 ? 4.377 6.888 -6.670 1.00 94.69 92 PHE A O 1
ATOM 741 N N . VAL A 1 93 ? 4.862 8.996 -6.072 1.00 95.56 93 VAL A N 1
ATOM 742 C CA . VAL A 1 93 ? 3.496 9.337 -5.644 1.00 95.56 93 VAL A CA 1
ATOM 743 C C . VAL A 1 93 ? 2.523 9.286 -6.819 1.00 95.56 93 VAL A C 1
ATOM 745 O O . VAL A 1 93 ? 1.492 8.634 -6.698 1.00 95.56 93 VAL A O 1
ATOM 748 N N . GLU A 1 94 ? 2.863 9.901 -7.953 1.00 95.88 94 GLU A N 1
ATOM 749 C CA . GLU A 1 94 ? 2.030 9.899 -9.164 1.00 95.88 94 GLU A CA 1
ATOM 750 C C . GLU A 1 94 ? 1.733 8.470 -9.634 1.00 95.88 94 GLU A C 1
ATOM 752 O O . GLU A 1 94 ? 0.576 8.105 -9.847 1.00 95.88 94 GLU A O 1
ATOM 757 N N . LYS A 1 95 ? 2.764 7.623 -9.679 1.00 95.25 95 LYS A N 1
ATOM 758 C CA . LYS A 1 95 ? 2.627 6.207 -10.030 1.00 95.25 95 LYS A CA 1
ATOM 759 C C . LYS A 1 95 ? 1.721 5.439 -9.055 1.00 95.25 95 LYS A C 1
ATOM 761 O O . LYS A 1 95 ? 0.871 4.656 -9.476 1.00 95.25 95 LYS A O 1
ATOM 766 N N . VAL A 1 96 ? 1.890 5.640 -7.747 1.00 96.19 96 VAL A N 1
ATOM 767 C CA . VAL A 1 96 ? 1.048 4.976 -6.736 1.00 96.19 96 VAL A CA 1
ATOM 768 C C . VAL A 1 96 ? -0.402 5.451 -6.828 1.00 96.19 96 VAL A C 1
ATOM 770 O O . VAL A 1 96 ? -1.313 4.627 -6.737 1.00 96.19 96 VAL A O 1
ATOM 773 N N . ASP A 1 97 ? -0.626 6.748 -7.043 1.00 96.88 97 ASP A N 1
ATOM 774 C CA . ASP A 1 97 ? -1.962 7.315 -7.236 1.00 96.88 97 ASP A CA 1
ATOM 775 C C . ASP A 1 97 ? -2.666 6.676 -8.450 1.00 96.88 97 ASP A C 1
ATOM 777 O O . ASP A 1 97 ? -3.849 6.331 -8.367 1.00 96.88 97 ASP A O 1
ATOM 781 N N . GLU A 1 98 ? -1.946 6.448 -9.554 1.00 97.44 98 GLU A N 1
ATOM 782 C CA . GLU A 1 98 ? -2.467 5.734 -10.728 1.00 97.44 98 GLU A CA 1
ATOM 783 C C . GLU A 1 98 ? -2.845 4.284 -10.404 1.00 97.44 98 GLU A C 1
ATOM 785 O O . GLU A 1 98 ? -3.948 3.851 -10.744 1.00 97.44 98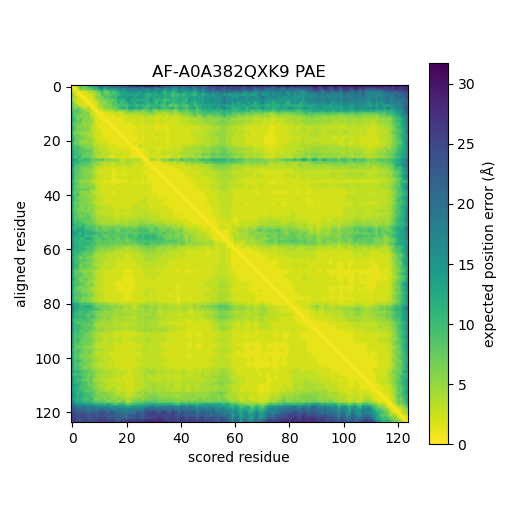 GLU A O 1
ATOM 790 N N . TYR A 1 99 ? -1.989 3.550 -9.686 1.00 96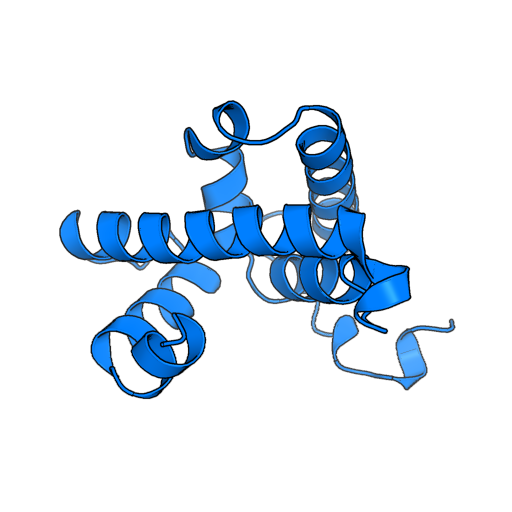.62 99 TYR A N 1
ATOM 791 C CA . TYR A 1 99 ? -2.267 2.160 -9.302 1.00 96.62 99 TYR A CA 1
ATOM 792 C C . TYR A 1 99 ? -3.520 2.058 -8.436 1.00 96.62 99 TYR A C 1
ATOM 794 O O . TYR A 1 99 ? -4.390 1.224 -8.687 1.00 96.62 99 TYR A O 1
ATOM 802 N N . ILE A 1 100 ? -3.634 2.927 -7.430 1.00 97.12 100 ILE A N 1
ATOM 803 C CA . ILE A 1 100 ? -4.794 2.964 -6.537 1.00 97.12 100 ILE A CA 1
ATOM 804 C C . ILE A 1 100 ? -6.059 3.283 -7.328 1.00 97.12 100 ILE A C 1
ATOM 806 O O . ILE A 1 100 ? -7.069 2.604 -7.149 1.00 97.12 100 ILE A O 1
ATOM 810 N N . LYS A 1 101 ? -6.000 4.260 -8.237 1.00 97.62 101 LYS A N 1
ATOM 811 C CA . LYS A 1 101 ? -7.134 4.633 -9.087 1.00 97.62 101 LYS A CA 1
ATOM 812 C C . LYS A 1 101 ? -7.586 3.482 -9.988 1.00 97.62 101 LYS A C 1
ATOM 814 O O . LYS A 1 101 ? -8.786 3.247 -10.100 1.00 97.62 101 LYS A O 1
ATOM 819 N N . GLU A 1 102 ? -6.660 2.771 -10.631 1.00 97.12 102 GLU A N 1
ATOM 820 C CA . GLU A 1 102 ? -6.978 1.599 -11.461 1.00 97.12 102 GLU A CA 1
ATOM 821 C C . GLU A 1 102 ? -7.692 0.511 -10.649 1.00 97.12 102 GLU A C 1
ATOM 823 O O . GLU A 1 102 ? -8.743 0.023 -11.062 1.00 97.12 102 GLU A O 1
ATOM 828 N N . ILE A 1 103 ? -7.166 0.186 -9.464 1.00 97.31 103 ILE A N 1
ATOM 829 C CA . ILE A 1 103 ? -7.760 -0.815 -8.569 1.00 97.31 103 ILE A CA 1
ATOM 830 C C . ILE A 1 103 ? -9.155 -0.365 -8.116 1.00 97.31 103 ILE A C 1
ATOM 832 O O . ILE A 1 103 ? -10.116 -1.124 -8.216 1.00 97.31 103 ILE A O 1
ATOM 836 N N . GLU A 1 104 ? -9.299 0.876 -7.648 1.00 97.31 104 GLU A N 1
ATOM 837 C CA . GLU A 1 104 ? -10.577 1.400 -7.148 1.00 97.31 104 GLU A CA 1
ATOM 838 C C . GLU A 1 104 ? -11.649 1.490 -8.239 1.00 97.31 104 GLU A C 1
ATOM 840 O O . GLU A 1 104 ? -12.823 1.265 -7.951 1.00 97.31 104 GLU A O 1
ATOM 845 N N . ASN A 1 105 ? -11.272 1.731 -9.497 1.00 97.44 105 ASN A N 1
ATOM 846 C CA . ASN A 1 105 ? -12.213 1.658 -10.617 1.00 97.44 105 ASN A CA 1
ATOM 847 C C . ASN A 1 105 ? -12.748 0.235 -10.845 1.00 97.44 105 ASN A C 1
ATOM 849 O O . ASN A 1 105 ? -13.876 0.081 -11.312 1.00 97.44 105 ASN A O 1
ATOM 853 N N . ASN A 1 106 ? -11.958 -0.791 -10.518 1.00 95.81 106 ASN A N 1
ATOM 854 C CA . ASN A 1 106 ? -12.322 -2.191 -10.732 1.00 95.81 106 ASN A CA 1
ATOM 855 C C . ASN A 1 106 ? -13.133 -2.775 -9.570 1.00 95.81 106 ASN A C 1
ATOM 857 O O . ASN A 1 106 ? -14.112 -3.482 -9.800 1.00 95.81 106 ASN A O 1
ATOM 861 N N . VAL A 1 107 ? -12.732 -2.495 -8.325 1.00 96.75 107 VAL A N 1
ATOM 862 C CA . VAL A 1 107 ? -13.308 -3.141 -7.128 1.00 96.75 107 VAL A CA 1
ATOM 863 C C . VAL A 1 107 ? -13.939 -2.171 -6.124 1.00 96.75 107 VAL A C 1
ATOM 865 O O . VAL A 1 107 ? -14.547 -2.610 -5.151 1.00 96.75 107 VAL A O 1
ATOM 868 N N . GLY A 1 108 ? -13.863 -0.860 -6.355 1.00 96.75 108 GLY A N 1
ATOM 869 C CA . GLY A 1 108 ? -14.289 0.166 -5.402 1.00 96.75 108 GLY A CA 1
ATOM 870 C C . GLY A 1 108 ? -13.240 0.472 -4.324 1.00 96.75 108 GLY A C 1
ATOM 871 O O . GLY A 1 108 ? -12.202 -0.190 -4.222 1.00 96.75 108 GLY A O 1
ATOM 872 N N . GLU A 1 109 ? -13.510 1.496 -3.508 1.00 95.06 109 GLU A N 1
ATOM 873 C CA . GLU A 1 109 ? -12.583 1.973 -2.463 1.00 95.06 109 GLU A CA 1
ATOM 874 C C . GLU A 1 109 ? -12.282 0.900 -1.405 1.00 95.06 109 GLU A C 1
ATOM 876 O O . GLU A 1 109 ? -11.123 0.687 -1.054 1.00 95.06 109 GLU A O 1
ATOM 881 N N . ASP A 1 110 ? -13.311 0.175 -0.960 1.00 94.94 110 ASP A N 1
ATOM 882 C CA . ASP A 1 110 ? -13.195 -0.848 0.087 1.00 94.94 110 ASP A CA 1
ATOM 883 C C . ASP A 1 110 ? -13.072 -2.281 -0.467 1.00 94.94 110 ASP A C 1
ATOM 885 O O . ASP A 1 110 ? -12.874 -3.230 0.293 1.00 94.94 110 ASP A O 1
ATOM 889 N N . GLY A 1 111 ? -13.218 -2.479 -1.782 1.00 95.19 111 GLY A N 1
ATOM 890 C CA . GLY A 1 111 ? -13.227 -3.817 -2.378 1.00 95.19 111 GLY A CA 1
ATOM 891 C C . GLY A 1 111 ? -11.829 -4.396 -2.543 1.00 95.19 111 GLY A C 1
ATOM 892 O O . GLY A 1 111 ? -10.891 -3.675 -2.853 1.00 95.19 111 GLY A O 1
ATOM 893 N N . GLN A 1 112 ? -11.681 -5.702 -2.351 1.00 95.25 112 GLN A N 1
ATOM 894 C CA . GLN A 1 112 ? -10.417 -6.412 -2.535 1.00 95.25 112 GLN A CA 1
ATOM 895 C C . GLN A 1 112 ? -10.359 -7.054 -3.926 1.00 95.25 112 GLN A C 1
ATOM 897 O O . GLN A 1 112 ? -11.281 -7.777 -4.305 1.00 95.25 112 GLN A O 1
ATOM 902 N N . ASP A 1 113 ? -9.262 -6.854 -4.656 1.00 93.50 113 ASP A N 1
ATOM 903 C CA . ASP A 1 113 ? -9.016 -7.554 -5.918 1.00 93.50 113 ASP A CA 1
ATOM 904 C C . ASP A 1 113 ? -8.168 -8.807 -5.665 1.00 93.50 113 ASP A C 1
ATOM 906 O O . ASP A 1 113 ? -6.950 -8.742 -5.518 1.00 93.50 113 ASP A O 1
ATOM 910 N N . VAL A 1 114 ? -8.832 -9.961 -5.571 1.00 91.56 114 VAL A N 1
ATOM 911 C CA . VAL A 1 114 ? -8.179 -11.267 -5.372 1.00 91.56 114 VAL A CA 1
ATOM 912 C C . VAL A 1 114 ? -7.710 -11.909 -6.678 1.00 91.56 114 VAL A C 1
ATOM 914 O O . VAL A 1 114 ? -6.973 -12.893 -6.625 1.00 91.56 114 VAL A O 1
ATOM 917 N N . SER A 1 115 ? -8.085 -11.360 -7.841 1.00 89.62 115 SER A N 1
ATOM 918 C CA . SER A 1 115 ? -7.667 -11.900 -9.146 1.00 89.62 115 SER A CA 1
ATOM 919 C C . SER A 1 115 ? -6.151 -11.818 -9.336 1.00 89.62 115 SER A C 1
ATOM 921 O O . SER A 1 115 ? -5.554 -12.667 -9.989 1.00 89.62 115 SER A O 1
ATOM 923 N N . VAL A 1 116 ? -5.496 -10.874 -8.651 1.00 87.62 116 VAL A N 1
ATOM 924 C CA . VAL A 1 116 ? -4.035 -10.730 -8.630 1.00 87.62 116 VAL A CA 1
ATOM 925 C C . VAL A 1 116 ? -3.303 -11.949 -8.056 1.00 87.62 116 VAL A C 1
ATOM 927 O O . VAL A 1 116 ? -2.093 -12.062 -8.258 1.00 87.62 116 VAL A O 1
ATOM 930 N N . LEU A 1 117 ? -3.996 -12.844 -7.343 1.00 84.94 117 LEU A N 1
ATOM 931 C CA . LEU A 1 117 ? -3.444 -14.100 -6.820 1.00 84.94 117 LEU A CA 1
ATOM 932 C C . LEU A 1 117 ? -3.507 -15.247 -7.834 1.00 84.94 117 LEU A C 1
ATOM 934 O O . LEU A 1 117 ? -2.825 -16.250 -7.631 1.00 84.94 117 LEU A O 1
ATOM 938 N N . ASP A 1 118 ? -4.300 -15.106 -8.898 1.00 82.19 118 ASP A N 1
ATOM 939 C CA . ASP A 1 118 ? -4.459 -16.117 -9.937 1.00 82.19 118 ASP A CA 1
ATOM 940 C C . ASP A 1 118 ? -3.495 -15.838 -11.109 1.00 82.19 118 ASP A C 1
ATOM 942 O O . ASP A 1 118 ? -3.635 -14.829 -11.810 1.00 82.19 118 ASP A O 1
ATOM 946 N N . PRO A 1 119 ? -2.498 -16.708 -11.354 1.00 63.69 119 PRO A N 1
ATOM 947 C CA . PRO A 1 119 ? -1.581 -16.555 -12.477 1.00 63.69 119 PRO A CA 1
ATOM 948 C C . PRO A 1 119 ? -2.278 -16.578 -13.845 1.00 63.69 119 PRO A C 1
ATOM 950 O O . PRO A 1 119 ? -1.743 -16.005 -14.794 1.00 63.69 119 PRO A O 1
ATOM 953 N N . GLU A 1 120 ? -3.442 -17.226 -13.966 1.00 59.12 120 GLU A N 1
ATOM 954 C CA . GLU A 1 120 ? -4.148 -17.397 -15.242 1.00 59.12 120 GLU A CA 1
ATOM 955 C C . GLU A 1 120 ? -4.913 -16.132 -15.667 1.00 59.12 120 GLU A C 1
ATOM 957 O O . GLU A 1 120 ? -5.051 -15.879 -16.863 1.00 59.12 120 GLU A O 1
ATOM 962 N N . MET A 1 121 ? -5.323 -15.283 -14.717 1.00 52.50 121 MET A N 1
ATOM 963 C CA . MET A 1 121 ? -6.017 -14.016 -15.002 1.00 52.50 121 MET A CA 1
ATOM 964 C C . MET A 1 121 ? -5.078 -12.835 -15.288 1.00 52.50 121 MET A C 1
ATOM 966 O O . MET A 1 121 ? -5.528 -11.792 -15.753 1.00 52.50 121 MET A O 1
ATOM 970 N N . ARG A 1 122 ? -3.762 -12.975 -15.069 1.00 51.09 122 ARG A N 1
ATOM 971 C CA . ARG A 1 122 ? -2.783 -11.896 -15.325 1.00 51.09 122 ARG A CA 1
ATOM 972 C C . ARG A 1 122 ? -2.516 -11.620 -16.815 1.00 51.09 122 ARG A C 1
ATOM 974 O O . ARG A 1 122 ? -1.857 -10.632 -17.119 1.00 51.09 122 ARG A O 1
ATOM 981 N N . ASN A 1 123 ? -3.006 -12.470 -17.725 1.00 42.22 123 ASN A N 1
ATOM 982 C CA . ASN A 1 123 ? -2.725 -12.415 -19.170 1.00 42.22 123 ASN A CA 1
ATOM 983 C C . ASN A 1 123 ? -3.982 -12.314 -20.065 1.00 42.22 123 ASN A C 1
ATOM 985 O O . ASN A 1 123 ? -3.857 -12.497 -21.279 1.00 42.22 123 ASN A O 1
ATOM 989 N N . SER A 1 124 ? -5.175 -12.087 -19.499 1.00 37.34 124 SER A N 1
ATOM 990 C CA . SER A 1 124 ? -6.442 -11.996 -20.251 1.00 37.34 124 SER A CA 1
ATOM 991 C C . SER A 1 124 ? -6.873 -10.565 -20.532 1.00 37.34 124 SER A C 1
ATOM 993 O O . SER A 1 124 ? -6.890 -9.786 -19.554 1.00 37.34 124 SER A O 1
#

pLDDT: mean 87.87, std 12.25, range [37.34, 97.62]

Solvent-accessible surface area (backbone atoms only — not compara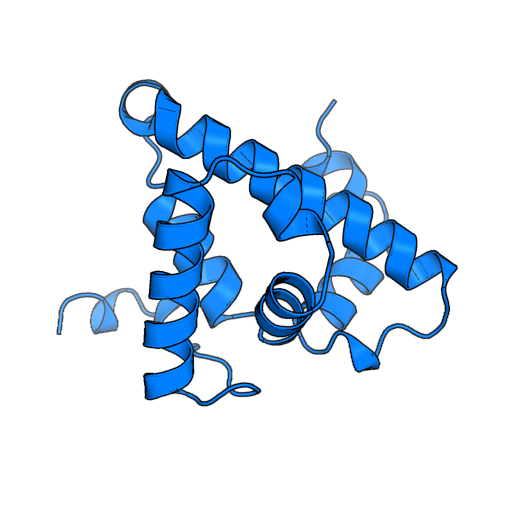ble to full-atom values): 6938 Å² total; per-residue (Å²): 134,54,68,67,57,55,32,73,74,27,67,70,54,40,49,44,46,51,44,29,23,56,34,51,80,68,46,89,43,71,67,50,49,52,52,39,48,56,52,51,51,50,52,54,53,50,43,55,51,37,58,80,39,22,82,82,67,75,50,64,41,65,61,54,52,48,48,51,46,27,60,12,19,11,45,47,52,47,52,76,75,42,72,62,60,81,76,49,60,66,73,58,46,54,53,50,53,51,51,51,50,57,44,31,74,74,44,38,75,79,36,60,44,66,60,79,76,40,80,78,63,76,80,113

Sequence (124 aa):
QDLAVAVANNTELSDINSRGGHDFADLNNQSERIRFNRLFAAEMSLSNIAQEYADLLHVDPDLALRTSFALFPGRRKFYKESLIRFTLPSEFVEKVDEYIKEIENNVGEDGQDVSVLDPEMRNS

Organism: NCBI:txid408172

Secondary structure (DSSP, 8-state):
--HHHHHHT-HHHHHHHHHHHH-GGG--SHHHHHHHHHHHHHHHHHHHHHHHTHHHHT--HHHHHHHHHHH-HHHHHHHHHSGGGGGS-HHHHHHHHHHHHHHHHHH-SS----GGG-TTGGG-